Protein AF-A0A3M1YYY6-F1 (afdb_monomer_lite)

Foldseek 3Di:
DPPPPPPVPVVVVPPPPPQQFDWWWKWKFKDAQNHTDDIDIDIDGGHPVVSQVVQQVPFDDDPRITIGIDID

Secondary structure (DSSP, 8-state):
----SSSHHHHTTTT------EEEEEEEEEEETTEEEEEEEEEEEE-HHHHHHHHHTT-EEETTEEEEEEE-

Structure (mmCIF, N/CA/C/O backbone):
data_AF-A0A3M1YYY6-F1
#
_entry.id   AF-A0A3M1YYY6-F1
#
loop_
_atom_site.group_PDB
_atom_site.id
_atom_site.type_symbol
_atom_site.label_atom_id
_atom_site.label_alt_id
_atom_site.label_comp_id
_atom_site.label_asym_id
_atom_site.label_entity_id
_atom_site.label_seq_id
_atom_site.pdbx_PDB_ins_code
_atom_site.Cartn_x
_atom_site.Cartn_y
_atom_site.Cartn_z
_atom_site.occupancy
_atom_site.B_iso_or_equiv
_atom_site.auth_seq_id
_atom_site.auth_comp_id
_atom_site.auth_asym_id
_atom_site.auth_atom_id
_atom_site.pdbx_PDB_model_num
ATOM 1 N N . MET A 1 1 ? -31.288 -4.316 50.372 1.00 45.66 1 MET A N 1
ATOM 2 C CA . MET A 1 1 ? -31.068 -4.747 48.975 1.00 45.66 1 MET A CA 1
ATOM 3 C C . MET A 1 1 ? -30.660 -3.525 48.156 1.00 45.66 1 MET A C 1
ATOM 5 O O . MET A 1 1 ? -31.506 -2.692 47.891 1.00 45.66 1 MET A O 1
ATOM 9 N N . LYS A 1 2 ? -29.362 -3.325 47.881 1.00 43.41 2 LYS A N 1
ATOM 10 C CA . LYS A 1 2 ? -28.868 -2.215 47.026 1.00 43.41 2 LYS A CA 1
ATOM 11 C C . LYS A 1 2 ? -27.550 -2.534 46.300 1.00 43.41 2 LYS A C 1
ATOM 13 O O . LYS A 1 2 ? -26.842 -1.637 45.866 1.00 43.41 2 LYS A O 1
ATOM 18 N N . LYS A 1 3 ? -27.193 -3.820 46.200 1.00 48.97 3 LYS A N 1
ATOM 19 C CA . LYS A 1 3 ? -25.887 -4.291 45.700 1.00 48.97 3 LYS A CA 1
ATOM 20 C C . LYS A 1 3 ? -25.905 -4.702 44.219 1.00 48.97 3 LYS A C 1
ATOM 22 O O . LYS A 1 3 ? -25.149 -5.580 43.832 1.00 48.97 3 LYS A O 1
ATOM 27 N N . VAL A 1 4 ? -26.780 -4.109 43.403 1.00 53.62 4 VAL A N 1
ATOM 28 C CA . VAL A 1 4 ? -27.002 -4.552 42.007 1.00 53.62 4 VAL A CA 1
ATOM 29 C C . VAL A 1 4 ? -26.498 -3.562 40.950 1.00 53.62 4 VAL A C 1
ATOM 31 O O . VAL A 1 4 ? -26.550 -3.857 39.765 1.00 53.62 4 VAL A O 1
ATOM 34 N N . LEU A 1 5 ? -25.963 -2.403 41.348 1.00 53.19 5 LEU A N 1
ATOM 35 C CA . LEU A 1 5 ? -25.565 -1.351 40.399 1.00 53.19 5 LEU A CA 1
ATOM 36 C C . LEU A 1 5 ? -24.120 -1.469 39.880 1.00 53.19 5 LEU A C 1
ATOM 38 O O . LEU A 1 5 ? -23.740 -0.741 38.972 1.00 53.19 5 LEU A O 1
ATOM 42 N N . SER A 1 6 ? -23.308 -2.383 40.415 1.00 52.75 6 SER A N 1
ATOM 43 C CA . SER A 1 6 ? -21.865 -2.429 40.116 1.00 52.75 6 SER A CA 1
ATOM 44 C C . SER A 1 6 ? -21.483 -3.312 38.921 1.00 52.75 6 SER A C 1
ATOM 46 O O . SER A 1 6 ? -20.334 -3.279 38.497 1.00 52.75 6 SER A O 1
ATOM 48 N N . ILE A 1 7 ? -22.414 -4.102 38.373 1.00 52.34 7 ILE A N 1
ATOM 49 C CA . ILE A 1 7 ? -22.114 -5.096 37.321 1.00 52.34 7 ILE A CA 1
ATOM 50 C C . ILE A 1 7 ? -22.431 -4.562 35.909 1.00 52.34 7 ILE A C 1
ATOM 52 O O . ILE A 1 7 ? -21.889 -5.052 34.924 1.00 52.34 7 ILE A O 1
ATOM 56 N N . ALA A 1 8 ? -23.227 -3.494 35.788 1.00 52.53 8 ALA A N 1
ATOM 57 C CA . ALA A 1 8 ? -23.606 -2.931 34.488 1.00 52.53 8 ALA A CA 1
ATOM 58 C C . ALA A 1 8 ? -22.511 -2.065 33.828 1.00 52.53 8 ALA A C 1
ATOM 60 O O . ALA A 1 8 ? -22.530 -1.873 32.615 1.00 52.53 8 ALA A O 1
ATOM 61 N N . ALA A 1 9 ? -21.535 -1.559 34.592 1.00 50.84 9 ALA A N 1
ATOM 62 C CA . ALA A 1 9 ? -20.522 -0.637 34.068 1.00 50.84 9 ALA A CA 1
ATOM 63 C C . ALA A 1 9 ? -19.418 -1.323 33.237 1.00 50.84 9 ALA A C 1
ATOM 65 O O . ALA A 1 9 ? -18.789 -0.679 32.402 1.00 50.84 9 ALA A O 1
ATOM 66 N N . VAL A 1 10 ? -19.193 -2.629 33.423 1.00 52.56 10 VAL A N 1
ATOM 67 C CA . VAL A 1 10 ? -18.131 -3.366 32.708 1.00 52.56 10 VAL A CA 1
ATOM 68 C C . VAL A 1 10 ? -18.598 -3.837 31.322 1.00 52.56 10 VAL A C 1
ATOM 70 O O . VAL A 1 10 ? -17.785 -3.984 30.414 1.00 52.56 10 VAL A O 1
ATOM 73 N N . ALA A 1 11 ? -19.911 -3.986 31.110 1.00 52.16 11 ALA A N 1
ATOM 74 C CA . ALA A 1 11 ? -20.473 -4.377 29.815 1.00 52.16 11 ALA A CA 1
ATOM 75 C C . ALA A 1 11 ? -20.440 -3.245 28.764 1.00 52.16 11 ALA A C 1
ATOM 77 O O . ALA A 1 11 ? -20.426 -3.519 27.566 1.00 52.16 11 ALA A O 1
ATOM 78 N N . ALA A 1 12 ? -20.372 -1.977 29.188 1.00 50.72 12 ALA A N 1
ATOM 79 C CA . ALA A 1 12 ? -20.364 -0.824 28.281 1.00 50.72 12 ALA A CA 1
ATOM 80 C C . ALA A 1 12 ? -18.995 -0.549 27.622 1.00 50.72 12 ALA A C 1
ATOM 82 O O . ALA A 1 12 ? -18.927 0.174 26.631 1.00 50.72 12 ALA A O 1
ATOM 83 N N . LEU A 1 13 ? -17.904 -1.138 28.129 1.00 53.28 13 LEU A N 1
ATOM 84 C CA . LEU A 1 13 ? -16.552 -0.959 27.576 1.00 53.28 13 LEU A CA 1
ATOM 85 C C . LEU A 1 13 ? -16.191 -1.992 26.496 1.00 53.28 13 LEU A C 1
ATOM 87 O O . LEU A 1 13 ? -15.165 -1.853 25.838 1.00 53.28 13 LEU A O 1
ATOM 91 N N . ALA A 1 14 ? -17.030 -3.007 26.273 1.00 53.53 14 ALA A N 1
ATOM 92 C CA . ALA A 1 14 ? -16.763 -4.054 25.286 1.00 53.53 14 ALA A CA 1
ATOM 93 C C . ALA A 1 14 ? -17.086 -3.642 23.832 1.00 53.53 14 ALA A C 1
ATOM 95 O O . ALA A 1 14 ? -16.723 -4.360 22.904 1.00 53.53 14 ALA A O 1
ATOM 96 N N . VAL A 1 15 ? -17.748 -2.498 23.610 1.00 53.12 15 VAL A N 1
ATOM 97 C CA . VAL A 1 15 ? -18.278 -2.109 22.283 1.00 53.12 15 VAL A CA 1
ATOM 98 C C . VAL A 1 15 ? -17.415 -1.053 21.567 1.00 53.12 15 VAL A C 1
ATOM 100 O O . VAL A 1 15 ? -17.652 -0.746 20.403 1.00 53.12 15 VAL A O 1
ATOM 103 N N . SER A 1 16 ? -16.370 -0.510 22.200 1.00 53.25 16 SER A N 1
ATOM 104 C CA . SER A 1 16 ? -15.570 0.585 21.619 1.00 53.25 16 SER A CA 1
ATOM 105 C C . SER A 1 16 ? -14.327 0.149 20.831 1.00 53.25 16 SER A C 1
ATOM 107 O O . SER A 1 16 ? -13.607 1.001 20.315 1.00 53.25 16 SER A O 1
ATOM 109 N N . PHE A 1 17 ? -14.105 -1.155 20.617 1.00 55.34 17 PHE A N 1
ATOM 110 C CA . PHE A 1 17 ? -13.091 -1.651 19.669 1.00 55.34 17 PHE A CA 1
ATOM 111 C C . PHE A 1 17 ? -13.521 -1.538 18.198 1.00 55.34 17 PHE A C 1
ATOM 113 O O . PHE A 1 17 ? -12.982 -2.229 17.331 1.00 55.34 17 PHE A O 1
ATOM 120 N N . THR A 1 18 ? -14.444 -0.632 17.862 1.00 59.06 18 THR A N 1
ATOM 121 C CA . THR A 1 18 ? -14.497 -0.114 16.497 1.00 59.06 18 THR A CA 1
ATOM 122 C C . THR A 1 18 ? -13.197 0.647 16.287 1.00 59.06 18 THR A C 1
ATOM 124 O O . THR A 1 18 ? -13.116 1.833 16.595 1.00 59.06 18 THR A O 1
ATOM 127 N N . ALA A 1 19 ? -12.145 -0.048 15.848 1.00 61.28 19 ALA A N 1
ATOM 128 C CA . ALA A 1 19 ? -10.893 0.575 15.466 1.00 61.28 19 ALA A CA 1
ATOM 129 C C . ALA A 1 19 ? -11.261 1.759 14.571 1.00 61.28 19 ALA A C 1
ATOM 131 O O . ALA A 1 19 ? -11.875 1.551 13.523 1.00 61.28 19 ALA A O 1
ATOM 132 N N . CYS A 1 20 ? -11.033 2.984 15.055 1.00 68.50 20 CYS A N 1
ATOM 133 C CA . CYS A 1 20 ? -11.503 4.195 14.399 1.00 68.50 20 CYS A CA 1
ATOM 134 C C . CYS A 1 20 ? -10.919 4.226 12.987 1.00 68.50 20 CYS A C 1
ATOM 136 O O . CYS A 1 20 ? -9.763 4.610 12.802 1.00 68.50 20 CYS A O 1
ATOM 138 N N . LYS A 1 21 ? -11.701 3.770 12.002 1.00 81.25 21 LYS A N 1
ATOM 139 C CA . LYS A 1 21 ? -11.301 3.777 10.602 1.00 81.25 21 LYS A CA 1
ATOM 140 C C . LYS A 1 21 ? -11.274 5.229 10.165 1.00 81.25 21 LYS A C 1
ATOM 142 O O . LYS A 1 21 ? -12.296 5.917 10.225 1.00 81.25 21 LYS A O 1
ATOM 147 N N . LYS A 1 22 ? -10.099 5.694 9.766 1.00 85.75 22 LYS A N 1
ATOM 148 C CA . LYS A 1 22 ? -9.900 7.034 9.222 1.00 85.75 22 LYS A CA 1
ATOM 149 C C . LYS A 1 22 ? -9.733 6.911 7.716 1.00 85.75 22 LYS A C 1
ATOM 151 O O . LYS A 1 22 ? -9.329 5.863 7.220 1.00 85.75 22 LYS A O 1
ATOM 156 N N . ASN A 1 23 ? -10.089 7.969 7.003 1.00 89.50 23 ASN A N 1
ATOM 157 C CA . ASN A 1 23 ? -9.744 8.079 5.595 1.00 89.50 23 ASN A CA 1
ATOM 158 C C . ASN A 1 23 ? -8.270 8.479 5.515 1.00 89.50 23 ASN A C 1
ATOM 160 O O . ASN A 1 23 ? -7.881 9.478 6.118 1.00 89.50 23 ASN A O 1
ATOM 164 N N . TYR A 1 24 ? -7.480 7.684 4.808 1.00 90.25 24 TYR A N 1
ATOM 165 C CA . TYR A 1 24 ? -6.092 7.966 4.466 1.00 90.25 24 TYR A CA 1
ATOM 166 C C . TYR A 1 24 ? -5.978 8.133 2.957 1.00 90.25 24 TYR A C 1
ATOM 168 O O . TYR A 1 24 ? -6.701 7.466 2.210 1.00 90.25 24 TYR A O 1
ATOM 176 N N . THR A 1 25 ? -5.071 8.996 2.512 1.00 94.69 25 THR A N 1
ATOM 177 C CA . THR A 1 25 ? -4.827 9.203 1.084 1.00 94.69 25 THR A CA 1
ATOM 178 C C . THR A 1 25 ? -3.603 8.396 0.688 1.00 94.69 25 THR A C 1
ATOM 180 O O . THR A 1 25 ? -2.525 8.595 1.218 1.00 94.69 25 THR A O 1
ATOM 183 N N . CYS A 1 26 ? -3.754 7.457 -0.229 1.00 94.25 26 CYS A N 1
ATOM 184 C CA . CYS A 1 26 ? -2.660 6.732 -0.851 1.00 94.25 26 CYS A CA 1
ATOM 185 C C . CYS A 1 26 ? -2.313 7.428 -2.168 1.00 94.25 26 CYS A C 1
ATOM 187 O O . CYS A 1 26 ? -3.161 7.518 -3.050 1.00 94.25 26 CYS A O 1
ATOM 189 N N . GLU A 1 27 ? -1.100 7.952 -2.300 1.00 94.94 27 GLU A N 1
ATOM 190 C CA . GLU A 1 27 ? -0.620 8.545 -3.549 1.00 94.94 27 GLU A CA 1
ATOM 191 C C . GLU A 1 27 ? 0.237 7.532 -4.299 1.00 94.94 27 GLU A C 1
ATOM 193 O O . GLU A 1 27 ? 1.315 7.168 -3.832 1.00 94.94 27 GLU A O 1
ATOM 198 N N . CYS A 1 28 ? -0.241 7.101 -5.465 1.00 94.19 28 CYS A N 1
ATOM 199 C CA . CYS A 1 28 ? 0.457 6.179 -6.351 1.00 94.19 28 CYS A CA 1
ATOM 200 C C . CYS A 1 28 ? 1.112 6.936 -7.497 1.00 94.19 28 CYS A C 1
ATOM 202 O O . CYS A 1 28 ? 0.417 7.488 -8.352 1.00 94.19 28 CYS A O 1
ATOM 204 N N . THR A 1 29 ? 2.441 6.949 -7.523 1.00 94.69 29 THR A N 1
ATOM 205 C CA . THR A 1 29 ? 3.242 7.537 -8.594 1.00 94.69 29 THR A CA 1
ATOM 206 C C . THR A 1 29 ? 3.774 6.440 -9.498 1.00 94.69 29 THR A C 1
ATOM 208 O O . THR A 1 29 ? 4.419 5.503 -9.037 1.00 94.69 29 THR A O 1
ATOM 211 N N . THR A 1 30 ? 3.495 6.554 -10.792 1.00 94.19 30 THR A N 1
ATOM 212 C CA . THR A 1 30 ? 4.104 5.704 -11.814 1.00 94.19 30 THR A CA 1
ATOM 213 C C . THR A 1 30 ? 5.343 6.393 -12.352 1.00 94.19 30 THR A C 1
ATOM 215 O O . THR A 1 30 ? 5.312 7.582 -12.658 1.00 94.19 30 THR A O 1
ATOM 218 N N . TYR A 1 31 ? 6.417 5.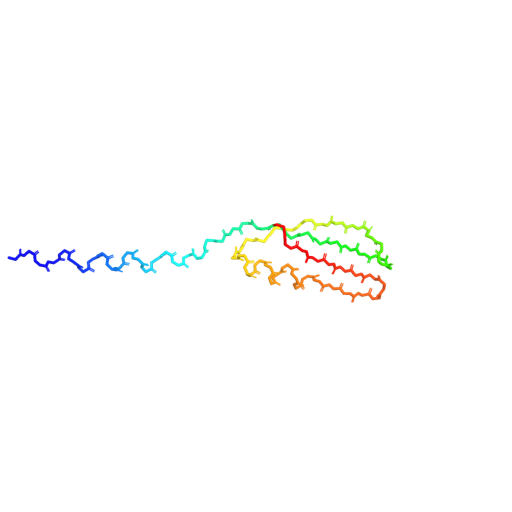633 -12.462 1.00 93.19 31 TYR A N 1
ATOM 219 C CA . TYR A 1 31 ? 7.715 6.020 -12.966 1.00 93.19 31 TYR A CA 1
ATOM 220 C C . TYR A 1 31 ? 8.004 5.218 -14.230 1.00 93.19 31 TYR A C 1
ATOM 222 O O . TYR A 1 31 ? 7.728 4.021 -14.266 1.00 93.19 31 TYR A O 1
ATOM 230 N N . GLU A 1 32 ? 8.595 5.856 -15.228 1.00 93.81 32 GLU A N 1
ATOM 231 C CA . GLU A 1 32 ? 9.174 5.208 -16.405 1.00 93.81 32 GLU A CA 1
ATOM 232 C C . GLU A 1 32 ? 10.677 5.489 -16.380 1.00 93.81 32 GLU A C 1
ATOM 234 O O . GLU A 1 32 ? 11.084 6.647 -16.318 1.00 93.81 32 GLU A O 1
ATOM 239 N N . ASP A 1 33 ? 11.503 4.444 -16.294 1.00 90.81 33 ASP A N 1
ATOM 240 C CA . ASP A 1 33 ? 12.968 4.568 -16.166 1.00 90.81 33 ASP A CA 1
ATOM 241 C C . ASP A 1 33 ? 13.421 5.513 -15.028 1.00 90.81 33 ASP A C 1
ATOM 243 O O . ASP A 1 33 ? 14.440 6.200 -15.098 1.00 90.81 33 ASP A O 1
ATOM 247 N N . GLY A 1 34 ? 12.645 5.547 -13.938 1.00 87.75 34 GLY A N 1
ATOM 248 C CA . GLY A 1 34 ? 12.898 6.397 -12.769 1.00 87.75 34 GLY A CA 1
ATOM 249 C C . GLY A 1 34 ? 12.374 7.833 -12.887 1.00 87.75 34 GLY A C 1
ATOM 250 O O . GLY A 1 34 ? 12.484 8.593 -11.924 1.00 87.75 34 GLY A O 1
ATOM 251 N N . VAL A 1 35 ? 11.759 8.205 -14.011 1.00 92.19 35 VAL A N 1
ATOM 252 C CA . VAL A 1 35 ? 11.128 9.516 -14.211 1.00 92.19 35 VAL A CA 1
ATOM 253 C C . VAL A 1 35 ? 9.646 9.440 -13.826 1.00 92.19 35 VAL A C 1
ATOM 255 O O . VAL A 1 35 ? 8.929 8.606 -14.379 1.00 92.19 35 VAL A O 1
ATOM 258 N N . PRO A 1 36 ? 9.145 10.280 -12.897 1.00 91.50 36 PRO A N 1
ATOM 259 C CA . PRO A 1 36 ? 7.736 10.271 -12.514 1.00 91.50 36 PRO A CA 1
ATOM 260 C C . PRO A 1 36 ? 6.858 10.736 -13.682 1.00 91.50 36 PRO A C 1
ATOM 262 O O . PRO A 1 36 ? 7.026 11.835 -14.205 1.00 91.50 36 PRO A O 1
ATOM 265 N N . MET A 1 37 ? 5.902 9.898 -14.064 1.00 92.00 37 MET A N 1
ATOM 266 C CA . MET A 1 37 ? 4.970 10.131 -15.166 1.00 92.00 37 MET A CA 1
ATOM 267 C C . MET A 1 37 ? 3.636 10.691 -14.680 1.00 92.00 37 MET A C 1
ATOM 269 O O . MET A 1 37 ? 3.136 11.684 -15.204 1.00 92.00 37 MET A O 1
ATOM 273 N N . ALA A 1 38 ? 3.041 10.035 -13.685 1.00 89.88 38 ALA A N 1
ATOM 274 C CA . ALA A 1 38 ? 1.716 10.373 -13.188 1.00 89.88 38 ALA A CA 1
ATOM 275 C C . ALA A 1 38 ? 1.572 9.979 -11.721 1.00 89.88 38 ALA A C 1
ATOM 277 O O . ALA A 1 38 ? 1.989 8.888 -11.333 1.00 89.88 38 ALA A O 1
ATOM 278 N N . THR A 1 39 ? 0.917 10.836 -10.937 1.00 92.81 39 THR A N 1
ATOM 279 C CA . THR A 1 39 ? 0.528 10.550 -9.553 1.00 92.81 39 THR A CA 1
ATOM 280 C C . THR A 1 39 ? -0.989 10.539 -9.450 1.00 92.81 39 THR A C 1
ATOM 282 O O . THR A 1 39 ? -1.655 11.484 -9.870 1.00 92.81 39 THR A O 1
ATOM 285 N N . THR A 1 40 ? -1.539 9.471 -8.880 1.00 91.12 40 THR A N 1
ATOM 286 C CA . THR A 1 40 ? -2.980 9.309 -8.674 1.00 91.12 40 THR A CA 1
ATOM 287 C C . THR A 1 40 ? -3.279 9.123 -7.187 1.00 91.12 40 THR A C 1
ATOM 289 O O . THR A 1 40 ? -2.694 8.241 -6.553 1.00 91.12 40 THR A O 1
ATOM 292 N N . PRO A 1 41 ? -4.149 9.960 -6.595 1.00 91.81 41 PRO A N 1
ATOM 293 C CA . PRO A 1 41 ? -4.588 9.773 -5.223 1.00 91.81 41 PRO A CA 1
ATOM 294 C C . PRO A 1 41 ? -5.723 8.745 -5.161 1.00 91.81 41 PRO A C 1
ATOM 296 O O . PRO A 1 41 ? -6.650 8.761 -5.969 1.00 91.81 41 PRO A O 1
ATOM 299 N N . ASN A 1 42 ? -5.684 7.887 -4.149 1.00 89.25 42 ASN A N 1
ATOM 300 C CA . ASN A 1 42 ? -6.735 6.938 -3.815 1.00 89.25 42 ASN A CA 1
ATOM 301 C C . ASN A 1 42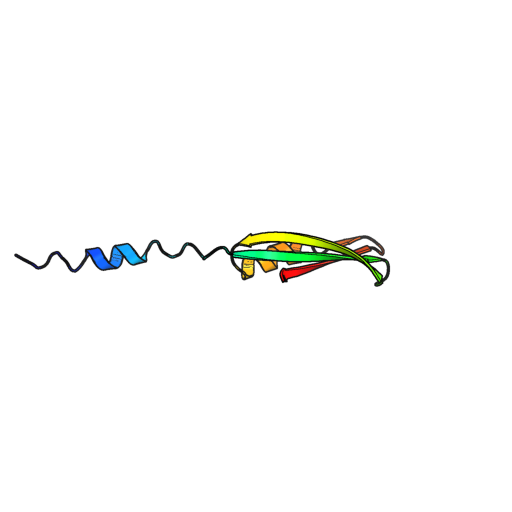 ? -7.059 7.044 -2.320 1.00 89.25 42 ASN A C 1
ATOM 303 O O . ASN A 1 42 ? -6.169 7.251 -1.501 1.00 89.25 42 ASN A O 1
ATOM 307 N N . THR A 1 43 ? -8.326 6.929 -1.932 1.00 92.94 43 THR A N 1
ATOM 3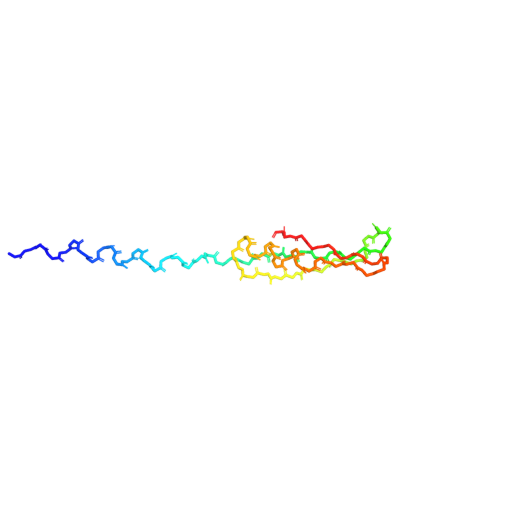08 C CA . THR A 1 43 ? -8.726 7.048 -0.523 1.00 92.94 43 THR A CA 1
ATOM 309 C C . THR A 1 43 ? -8.998 5.676 0.071 1.00 92.94 43 THR A C 1
ATOM 311 O O . THR A 1 43 ? -9.841 4.929 -0.417 1.00 92.94 43 THR A O 1
ATOM 314 N N . ILE A 1 44 ? -8.323 5.364 1.176 1.00 91.94 44 ILE A N 1
ATOM 315 C CA . ILE A 1 44 ? -8.485 4.105 1.899 1.00 91.94 44 ILE A CA 1
ATOM 316 C C . ILE A 1 44 ? -9.056 4.398 3.284 1.00 91.94 44 ILE A C 1
ATOM 318 O O . ILE A 1 44 ? -8.453 5.112 4.086 1.00 91.94 44 ILE A O 1
ATOM 322 N N . ARG A 1 45 ? -10.230 3.833 3.581 1.00 91.38 45 ARG A N 1
ATOM 323 C CA . ARG A 1 45 ? -10.888 3.974 4.884 1.00 91.38 45 ARG A CA 1
ATOM 324 C C . ARG A 1 45 ? -10.644 2.752 5.756 1.00 91.38 45 ARG A C 1
ATOM 326 O O . ARG A 1 45 ? -11.463 1.833 5.797 1.00 91.38 45 ARG A O 1
ATOM 333 N N . ASP A 1 46 ? -9.556 2.769 6.511 1.00 90.81 46 ASP A N 1
ATOM 334 C CA . ASP A 1 46 ? -9.255 1.701 7.463 1.00 90.81 46 ASP A CA 1
ATOM 335 C C . ASP A 1 46 ? -8.440 2.213 8.663 1.00 90.81 46 ASP A C 1
ATOM 337 O O . ASP A 1 46 ? -8.339 3.413 8.919 1.00 90.81 46 ASP A O 1
ATOM 341 N N . THR A 1 47 ? -7.910 1.302 9.468 1.00 90.56 47 THR A N 1
ATOM 342 C CA . THR A 1 47 ? -6.860 1.589 10.444 1.00 90.56 47 THR A CA 1
ATOM 343 C C . THR A 1 47 ? -5.579 1.990 9.718 1.00 90.56 47 THR A C 1
ATOM 345 O O . THR A 1 47 ? -5.307 1.476 8.637 1.00 90.56 47 THR A O 1
ATOM 348 N N . LYS A 1 48 ? -4.748 2.855 10.316 1.00 87.81 48 LYS A N 1
ATOM 349 C CA . LYS A 1 48 ? -3.489 3.318 9.698 1.00 87.81 48 LYS A CA 1
ATOM 350 C C . LYS A 1 48 ? -2.647 2.171 9.131 1.00 87.81 48 LYS A C 1
ATOM 352 O O . LYS A 1 48 ? -2.189 2.244 8.000 1.00 87.81 48 LYS A O 1
ATOM 357 N N . LYS A 1 49 ? -2.482 1.103 9.919 1.00 89.62 49 LYS A N 1
ATOM 358 C CA . LYS A 1 49 ? -1.687 -0.068 9.539 1.00 89.62 49 LYS A CA 1
ATOM 359 C C . LYS A 1 49 ? -2.281 -0.783 8.324 1.00 89.62 49 LYS A C 1
ATOM 361 O O . LYS A 1 49 ? -1.560 -1.073 7.383 1.00 89.62 49 LYS A O 1
ATOM 366 N N . LYS A 1 50 ? -3.596 -1.024 8.320 1.00 90.88 50 LYS A N 1
ATOM 367 C CA . LYS A 1 50 ? -4.276 -1.676 7.192 1.00 90.88 50 LYS A CA 1
ATOM 368 C C . LYS A 1 50 ? -4.311 -0.796 5.951 1.00 90.88 50 LYS A C 1
ATOM 370 O O . LYS A 1 50 ? -4.119 -1.306 4.858 1.00 90.88 50 LYS A O 1
ATOM 375 N N . ALA A 1 51 ? -4.503 0.508 6.122 1.00 91.44 51 ALA A N 1
ATOM 376 C CA . ALA A 1 51 ? -4.461 1.459 5.023 1.00 91.44 51 ALA A CA 1
ATOM 377 C C . ALA A 1 51 ? -3.068 1.511 4.381 1.00 91.44 51 ALA A C 1
ATOM 379 O O . ALA A 1 51 ? -2.966 1.518 3.160 1.00 91.44 51 ALA A O 1
ATOM 380 N N . GLN A 1 52 ? -2.006 1.466 5.192 1.00 93.12 52 GLN A N 1
ATOM 381 C CA . GLN A 1 52 ? -0.633 1.356 4.705 1.00 93.12 52 GLN A CA 1
ATOM 382 C C . GLN A 1 52 ? -0.406 0.038 3.952 1.00 93.12 52 GLN A C 1
ATOM 384 O O . GLN A 1 52 ? 0.022 0.080 2.806 1.00 93.12 52 GLN A O 1
ATOM 389 N N . GLU A 1 53 ? -0.779 -1.107 4.536 1.00 94.38 53 GLU A N 1
ATOM 390 C CA . GLU A 1 53 ? -0.675 -2.422 3.878 1.00 94.38 53 GLU A CA 1
ATOM 391 C C . GLU A 1 53 ? -1.419 -2.447 2.527 1.00 94.38 53 GLU A C 1
ATOM 393 O O . GLU A 1 53 ? -0.895 -2.946 1.537 1.00 94.38 53 GLU A O 1
ATOM 398 N N . GLN A 1 54 ? -2.628 -1.879 2.462 1.00 92.88 54 GLN A N 1
ATOM 399 C CA . GLN A 1 54 ? -3.423 -1.798 1.230 1.00 92.88 54 GLN A CA 1
ATOM 400 C C . GLN A 1 54 ? -2.858 -0.816 0.198 1.00 92.88 54 GLN A C 1
ATOM 402 O O . GLN A 1 54 ? -3.054 -1.022 -0.998 1.00 92.88 54 GLN A O 1
ATOM 407 N N . CYS A 1 55 ? -2.198 0.252 0.647 1.00 93.62 55 CYS A N 1
ATOM 408 C CA . CYS A 1 55 ? -1.541 1.219 -0.223 1.00 93.62 55 CYS A CA 1
ATOM 409 C C . CYS A 1 55 ? -0.269 0.616 -0.831 1.00 93.62 55 CYS A C 1
ATOM 411 O O . CYS A 1 55 ? -0.116 0.596 -2.045 1.00 93.62 55 CYS A O 1
ATOM 413 N N . GLU A 1 56 ? 0.593 0.023 -0.007 1.00 93.56 56 GLU A N 1
ATOM 414 C CA . GLU A 1 56 ? 1.841 -0.606 -0.454 1.00 93.56 56 GLU A CA 1
ATOM 415 C C . GLU A 1 56 ? 1.596 -1.862 -1.303 1.00 93.56 56 GLU A C 1
ATOM 417 O O . GLU A 1 56 ? 2.394 -2.175 -2.182 1.00 93.56 56 GLU A O 1
ATOM 422 N N . ALA A 1 57 ? 0.472 -2.561 -1.113 1.00 93.06 57 ALA A N 1
ATOM 423 C CA . ALA A 1 57 ? 0.075 -3.676 -1.977 1.00 93.06 57 ALA A CA 1
ATOM 424 C C . ALA A 1 57 ? -0.214 -3.258 -3.433 1.00 93.06 57 ALA A C 1
ATOM 426 O O . ALA A 1 57 ? -0.284 -4.122 -4.305 1.00 93.06 57 ALA A O 1
ATOM 427 N N . GLN A 1 58 ? -0.391 -1.960 -3.703 1.00 89.56 58 GLN A N 1
ATOM 428 C CA . GLN A 1 58 ? -0.547 -1.421 -5.059 1.00 89.56 58 GLN A CA 1
ATOM 429 C C . GLN A 1 58 ? 0.803 -1.138 -5.736 1.00 89.56 58 GLN A C 1
ATOM 431 O O . GLN A 1 58 ? 0.828 -0.799 -6.920 1.00 89.56 58 GLN A O 1
ATOM 436 N N . ASN A 1 59 ? 1.922 -1.311 -5.022 1.00 92.44 59 ASN A N 1
ATOM 437 C CA . ASN A 1 59 ? 3.248 -1.233 -5.617 1.00 92.44 59 ASN A CA 1
ATOM 438 C C . ASN A 1 59 ? 3.400 -2.335 -6.664 1.00 92.44 59 ASN A C 1
ATOM 440 O O . ASN A 1 59 ? 3.225 -3.519 -6.371 1.00 92.44 59 ASN A O 1
ATOM 444 N N . THR A 1 60 ? 3.753 -1.956 -7.886 1.00 93.88 60 THR A N 1
ATOM 445 C CA . THR A 1 60 ? 3.944 -2.908 -8.979 1.00 93.88 60 THR A CA 1
ATOM 446 C C . THR A 1 60 ? 5.073 -2.457 -9.887 1.00 93.88 60 THR A C 1
ATOM 448 O O . THR A 1 60 ? 5.337 -1.266 -10.018 1.00 93.88 60 THR A O 1
ATOM 451 N N . THR A 1 61 ? 5.742 -3.410 -10.523 1.00 93.94 61 THR A N 1
ATOM 452 C CA . THR A 1 61 ? 6.792 -3.136 -11.503 1.00 93.94 61 THR A CA 1
ATOM 453 C C . THR A 1 61 ? 6.556 -4.025 -12.712 1.00 93.94 61 THR A C 1
ATOM 455 O O . THR A 1 61 ? 6.504 -5.248 -12.582 1.00 93.94 61 THR A O 1
ATOM 458 N N . VAL A 1 62 ? 6.413 -3.416 -13.886 1.00 90.00 62 VAL A N 1
ATOM 459 C CA . VAL A 1 62 ? 6.186 -4.103 -15.160 1.00 90.00 62 VAL A CA 1
ATOM 460 C C . VAL A 1 62 ? 7.122 -3.501 -16.206 1.00 90.00 62 VAL A C 1
ATOM 462 O O . VAL A 1 62 ? 6.902 -2.395 -16.693 1.00 90.00 62 VAL A O 1
ATOM 465 N N . GLY A 1 63 ? 8.179 -4.232 -16.566 1.00 91.12 63 GLY A N 1
ATOM 466 C CA . GLY A 1 63 ? 9.201 -3.722 -17.486 1.00 91.12 63 GLY A CA 1
ATOM 467 C C . GLY A 1 63 ? 9.930 -2.504 -16.906 1.00 91.12 63 GLY A C 1
ATOM 468 O O . GLY A 1 63 ? 10.445 -2.578 -15.792 1.00 91.12 63 GLY A O 1
ATOM 469 N N . SER A 1 64 ? 9.964 -1.401 -17.660 1.00 90.00 64 SER A N 1
ATOM 470 C CA . SER A 1 64 ? 10.503 -0.092 -17.246 1.00 90.00 64 SER A CA 1
ATOM 471 C C . SER A 1 64 ?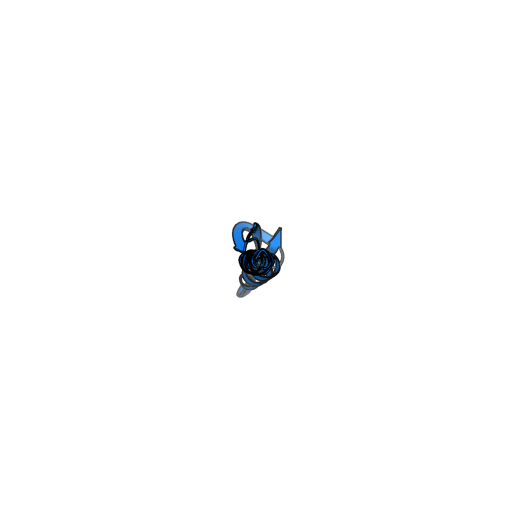 9.526 0.740 -16.406 1.00 90.00 64 SER A C 1
ATOM 473 O O . SER A 1 64 ? 9.921 1.760 -15.837 1.00 90.00 64 SER A O 1
ATOM 475 N N . LEU A 1 65 ? 8.260 0.314 -16.309 1.00 91.88 65 LEU A N 1
ATOM 476 C CA . LEU A 1 65 ? 7.237 1.000 -15.530 1.00 91.88 65 LEU A CA 1
ATOM 477 C C . LEU 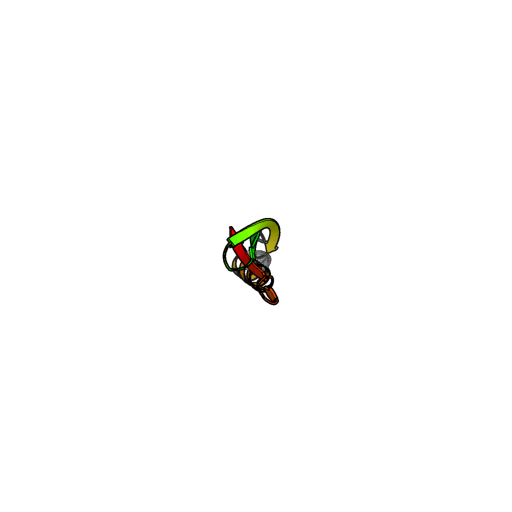A 1 65 ? 7.256 0.506 -14.086 1.00 91.88 65 LEU A C 1
ATOM 479 O O . LEU A 1 65 ? 7.120 -0.688 -13.815 1.00 91.88 65 LEU A O 1
ATOM 483 N N . LYS A 1 66 ? 7.380 1.436 -13.146 1.00 94.56 66 LYS A N 1
ATOM 484 C CA . LYS A 1 66 ? 7.339 1.175 -11.709 1.00 94.56 66 LYS A CA 1
ATOM 485 C C . LYS A 1 66 ? 6.266 2.043 -11.079 1.00 94.56 66 LYS A C 1
ATOM 487 O O . LYS A 1 66 ? 6.321 3.254 -11.198 1.00 94.56 66 LYS A O 1
ATOM 492 N N . THR A 1 67 ? 5.313 1.456 -10.382 1.00 94.19 67 THR A N 1
ATOM 493 C CA . THR A 1 67 ? 4.309 2.181 -9.606 1.00 94.19 67 THR A CA 1
ATOM 494 C C . THR A 1 67 ? 4.646 2.044 -8.131 1.00 94.19 67 THR A C 1
ATOM 496 O O . THR A 1 67 ? 4.720 0.932 -7.610 1.00 94.19 67 THR A O 1
ATOM 499 N N . GLU A 1 68 ? 4.852 3.173 -7.459 1.00 93.88 68 GLU A N 1
ATOM 500 C CA . GLU A 1 68 ? 5.045 3.242 -6.013 1.00 93.88 68 GLU A CA 1
ATOM 501 C C . GLU A 1 68 ? 3.918 4.043 -5.372 1.00 93.88 68 GLU A C 1
ATOM 503 O O . GLU A 1 68 ? 3.614 5.164 -5.772 1.00 93.88 68 GLU A O 1
ATOM 508 N N . CYS A 1 69 ? 3.322 3.470 -4.343 1.00 93.75 69 CYS A N 1
ATOM 509 C CA . CYS A 1 69 ? 2.183 3.975 -3.614 1.00 93.75 69 CYS A CA 1
ATOM 510 C C . CYS A 1 69 ? 2.588 4.255 -2.170 1.00 93.75 69 CYS A C 1
ATOM 512 O O . CYS A 1 69 ? 3.074 3.375 -1.460 1.00 93.75 69 CYS A O 1
ATOM 514 N N . THR A 1 70 ? 2.392 5.498 -1.732 1.00 91.62 70 THR A N 1
ATOM 515 C CA . THR A 1 70 ? 2.746 5.952 -0.381 1.00 91.62 70 THR A CA 1
ATOM 516 C C . THR A 1 70 ? 1.526 6.516 0.331 1.00 91.62 70 THR A C 1
ATOM 518 O O . THR A 1 70 ? 0.790 7.335 -0.220 1.00 91.62 70 THR A O 1
ATOM 521 N N . LEU A 1 71 ? 1.321 6.098 1.582 1.00 92.25 71 LEU A N 1
ATOM 522 C CA . LEU A 1 71 ? 0.258 6.631 2.428 1.00 92.25 71 LEU A CA 1
ATOM 523 C C . LEU A 1 71 ? 0.631 8.042 2.922 1.00 92.25 71 LEU A C 1
ATOM 525 O O . LEU A 1 71 ? 1.667 8.221 3.565 1.00 92.25 71 LEU A O 1
ATOM 529 N N . LYS A 1 72 ? -0.230 9.017 2.641 1.00 85.00 72 LYS A N 1
ATOM 530 C CA . LYS A 1 72 ? -0.196 10.410 3.096 1.00 85.00 72 LYS A CA 1
ATOM 531 C C . LYS A 1 72 ? -1.194 10.639 4.235 1.00 85.00 72 LYS A C 1
ATOM 533 O O . LYS A 1 72 ? -2.314 10.069 4.203 1.00 85.00 72 LYS A O 1
#

Radius of gyration: 21.77 Å; chains: 1; bounding box: 44×16×66 Å

Sequence (72 aa):
MKKVLSIAAVAALAVSFTACKKNYTCECTTYEDGVPMATTPNTIRDTKKKAQEQCEAQNTTVGSLKTECTLK

pLDDT: mea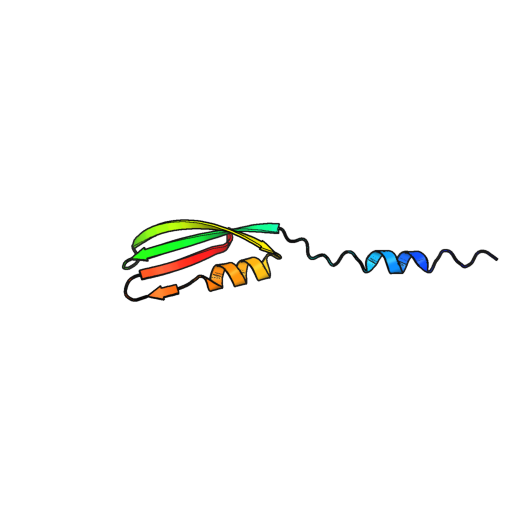n 81.0, std 17.53, range [43.41, 94.94]